Protein AF-A0A1C9WUI7-F1 (afdb_monomer)

Structure (mmCIF, N/CA/C/O backbone):
data_AF-A0A1C9WUI7-F1
#
_entry.id   AF-A0A1C9WUI7-F1
#
loop_
_atom_site.group_PDB
_atom_site.id
_atom_site.type_symbol
_atom_site.label_atom_id
_atom_site.label_alt_id
_atom_site.label_comp_id
_atom_site.label_asym_id
_atom_site.label_entity_id
_atom_site.label_seq_id
_atom_site.pdbx_PDB_ins_code
_atom_site.Cartn_x
_atom_site.Cartn_y
_atom_site.Cartn_z
_atom_site.occupancy
_atom_site.B_iso_or_equiv
_atom_site.auth_seq_id
_atom_site.auth_comp_id
_atom_site.auth_asym_id
_atom_site.auth_atom_id
_atom_site.pdbx_PDB_model_num
ATOM 1 N N . MET A 1 1 ? -8.810 12.850 -20.501 1.00 40.69 1 MET A N 1
ATOM 2 C CA . MET A 1 1 ? -8.875 13.573 -19.213 1.00 40.69 1 MET A CA 1
ATOM 3 C C . MET A 1 1 ? -8.664 12.548 -18.110 1.00 40.69 1 MET A C 1
ATOM 5 O O . MET A 1 1 ? -9.476 11.632 -18.069 1.00 40.69 1 MET A O 1
ATOM 9 N N . PRO A 1 2 ? -7.599 12.599 -17.287 1.00 42.12 2 PRO A N 1
ATOM 10 C CA . PRO A 1 2 ? -7.537 11.734 -16.117 1.00 42.12 2 PRO A CA 1
ATOM 11 C C . PRO A 1 2 ? -8.614 12.229 -15.149 1.00 42.12 2 PRO A C 1
ATOM 13 O O . PRO A 1 2 ? -8.594 13.376 -14.707 1.00 42.12 2 PRO A O 1
ATOM 16 N N . THR A 1 3 ? -9.630 11.407 -14.921 1.00 42.38 3 THR A N 1
ATOM 17 C CA . THR A 1 3 ? -10.683 11.660 -13.937 1.00 42.38 3 THR A CA 1
ATOM 18 C C . THR A 1 3 ? -10.031 11.786 -12.560 1.00 42.38 3 THR A C 1
ATOM 20 O O . THR A 1 3 ? -9.106 11.020 -12.276 1.00 42.38 3 THR A O 1
ATOM 23 N N . PRO A 1 4 ? -10.466 12.720 -11.694 1.00 50.41 4 PRO A N 1
ATOM 24 C CA . PRO A 1 4 ? -9.971 12.763 -10.329 1.00 50.41 4 PRO A CA 1
ATOM 25 C C . PRO A 1 4 ? -10.419 11.466 -9.660 1.00 50.41 4 PRO A C 1
ATOM 27 O O . PRO A 1 4 ? -11.589 11.316 -9.304 1.00 50.41 4 PRO A O 1
ATOM 30 N N . ALA A 1 5 ? -9.502 10.503 -9.549 1.00 55.53 5 ALA A N 1
ATOM 31 C CA . ALA A 1 5 ? -9.649 9.406 -8.615 1.00 55.53 5 ALA A CA 1
ATOM 32 C C . ALA A 1 5 ? -9.972 10.069 -7.279 1.00 55.53 5 ALA A C 1
ATOM 34 O O . ALA A 1 5 ? -9.204 10.897 -6.789 1.00 55.53 5 ALA A O 1
ATOM 35 N N . THR A 1 6 ? -11.183 9.832 -6.792 1.00 56.62 6 THR A N 1
ATOM 36 C CA . THR A 1 6 ? -11.703 10.432 -5.573 1.00 56.62 6 THR A CA 1
ATOM 37 C C . THR A 1 6 ? -10.657 10.184 -4.491 1.00 56.62 6 THR A C 1
ATOM 39 O O . THR A 1 6 ? -10.330 9.027 -4.230 1.00 56.62 6 THR A O 1
ATOM 42 N N . ASP A 1 7 ? -10.059 11.249 -3.944 1.00 74.00 7 ASP A N 1
ATOM 43 C CA . ASP A 1 7 ? -8.966 11.180 -2.958 1.00 74.00 7 ASP A CA 1
ATOM 44 C C . ASP A 1 7 ? -9.536 10.758 -1.592 1.00 74.00 7 ASP A C 1
ATOM 46 O O . ASP A 1 7 ? -9.456 11.463 -0.588 1.00 74.00 7 ASP A O 1
ATOM 50 N N . GLU A 1 8 ? -10.250 9.633 -1.593 1.00 89.25 8 GLU A N 1
ATOM 51 C CA . GLU A 1 8 ? -10.977 9.098 -0.463 1.00 89.25 8 GLU A CA 1
ATOM 52 C C . GLU A 1 8 ? -9.971 8.719 0.621 1.00 89.25 8 GLU A C 1
ATOM 54 O O . GLU A 1 8 ? -9.050 7.920 0.415 1.00 89.25 8 GLU A O 1
ATOM 59 N N . LEU A 1 9 ? -10.146 9.341 1.785 1.00 93.06 9 LEU A N 1
ATOM 60 C CA . LEU A 1 9 ? -9.285 9.168 2.940 1.00 93.06 9 LEU A CA 1
ATOM 61 C C . LEU A 1 9 ? -9.845 8.082 3.850 1.00 93.06 9 LEU A C 1
ATOM 63 O O . LEU A 1 9 ? -10.773 8.304 4.625 1.00 93.06 9 LEU A O 1
ATOM 67 N N . LEU A 1 10 ? -9.200 6.928 3.812 1.00 94.38 10 LEU A N 1
ATOM 68 C CA . LEU A 1 10 ? -9.575 5.744 4.561 1.00 94.38 10 LEU A CA 1
ATOM 69 C C . LEU A 1 10 ? -8.911 5.709 5.932 1.00 94.38 10 LEU A C 1
ATOM 71 O O . LEU A 1 10 ? -7.761 6.112 6.129 1.00 94.38 10 LEU A O 1
ATOM 75 N N . THR A 1 11 ? -9.616 5.151 6.900 1.00 95.75 11 THR A N 1
ATOM 76 C CA . THR A 1 11 ? -9.042 4.697 8.160 1.00 95.75 11 THR A CA 1
ATOM 77 C C . THR A 1 11 ? -8.180 3.452 7.948 1.00 95.75 11 THR A C 1
ATOM 79 O O . THR A 1 11 ? -8.301 2.711 6.974 1.00 95.75 11 THR A O 1
ATOM 82 N N . VAL A 1 12 ? -7.347 3.147 8.944 1.00 95.00 12 VAL A N 1
ATOM 83 C CA . VAL A 1 12 ? -6.556 1.906 8.973 1.00 95.00 12 VAL A CA 1
ATOM 84 C C . VAL A 1 12 ? -7.441 0.653 8.870 1.00 95.00 12 VAL A C 1
ATOM 86 O O . VAL A 1 12 ? -7.015 -0.339 8.288 1.00 95.00 12 VAL A O 1
ATOM 89 N N . ARG A 1 13 ? -8.660 0.674 9.432 1.00 95.88 13 ARG A N 1
ATOM 90 C CA . ARG A 1 13 ? -9.582 -0.475 9.387 1.00 95.88 13 ARG A CA 1
ATOM 91 C C . ARG A 1 13 ? -10.177 -0.678 7.995 1.00 95.88 13 ARG A C 1
ATOM 93 O O . ARG A 1 13 ? -10.226 -1.812 7.527 1.00 95.88 13 ARG A O 1
ATOM 100 N N . GLU A 1 14 ? -10.589 0.397 7.333 1.00 95.88 14 GLU A N 1
ATOM 101 C CA . GLU A 1 14 ? -11.108 0.329 5.961 1.00 95.88 14 GLU A CA 1
ATOM 102 C C . GLU A 1 14 ? -10.012 -0.130 4.995 1.00 95.88 14 GLU A C 1
ATOM 104 O O . GLU A 1 14 ? -10.209 -1.089 4.251 1.00 95.88 14 GLU A O 1
ATOM 109 N N . ALA A 1 15 ? -8.809 0.446 5.100 1.00 94.56 15 ALA A N 1
ATOM 110 C CA . ALA A 1 15 ? -7.654 0.018 4.314 1.00 94.56 15 ALA A CA 1
ATOM 111 C C . ALA A 1 15 ? -7.313 -1.469 4.522 1.00 94.56 15 ALA A C 1
ATOM 113 O O . ALA A 1 15 ? -7.044 -2.191 3.564 1.00 94.56 15 ALA A O 1
ATOM 114 N N . ALA A 1 16 ? -7.363 -1.950 5.768 1.00 95.06 16 ALA A N 1
ATOM 115 C CA . ALA A 1 16 ? -7.131 -3.356 6.096 1.00 95.06 16 ALA A CA 1
ATOM 116 C C . ALA A 1 16 ? -8.182 -4.286 5.472 1.00 95.06 16 ALA A C 1
ATOM 118 O O . ALA A 1 16 ? -7.839 -5.366 4.995 1.00 95.06 16 ALA A O 1
ATOM 119 N N . THR A 1 17 ? -9.440 -3.845 5.439 1.00 94.88 17 THR A N 1
ATOM 120 C CA . THR A 1 17 ? -10.551 -4.588 4.831 1.00 94.88 17 THR A CA 1
ATOM 121 C C . THR A 1 17 ? -10.354 -4.723 3.323 1.00 94.88 17 THR A C 1
ATOM 123 O O . THR A 1 17 ? -10.473 -5.822 2.787 1.00 94.88 17 THR A O 1
ATOM 126 N N . ILE A 1 18 ? -9.974 -3.632 2.652 1.00 92.31 18 ILE A N 1
ATOM 127 C CA . ILE A 1 18 ? -9.711 -3.610 1.205 1.00 92.31 18 ILE A CA 1
ATOM 128 C C . ILE A 1 18 ? -8.530 -4.518 0.852 1.00 92.31 18 ILE A C 1
ATOM 130 O O . ILE A 1 18 ? -8.642 -5.368 -0.026 1.00 92.31 18 ILE A O 1
ATOM 134 N N . LEU A 1 19 ? -7.420 -4.385 1.580 1.00 90.06 19 LEU A N 1
ATOM 135 C CA . LEU A 1 19 ? -6.217 -5.190 1.361 1.00 90.06 19 LEU A CA 1
ATOM 136 C C . LEU A 1 19 ? -6.347 -6.640 1.862 1.00 90.06 19 LEU A C 1
ATOM 138 O O . LEU A 1 19 ? -5.440 -7.436 1.635 1.00 90.06 19 LEU A O 1
ATOM 142 N N . ARG A 1 20 ? -7.435 -6.984 2.569 1.00 91.75 20 ARG A N 1
ATOM 143 C CA . ARG A 1 20 ? -7.653 -8.288 3.224 1.00 91.75 20 ARG A CA 1
ATOM 144 C C . ARG A 1 20 ? -6.504 -8.703 4.154 1.00 91.75 20 ARG A C 1
ATOM 146 O O . ARG A 1 20 ? -6.108 -9.865 4.201 1.00 91.75 20 ARG A O 1
ATOM 153 N N . VAL A 1 21 ? -5.973 -7.752 4.920 1.00 92.88 21 VAL A N 1
ATOM 154 C CA . VAL A 1 21 ? -4.904 -7.981 5.910 1.00 92.88 21 VAL A CA 1
ATOM 155 C C . VAL A 1 21 ? -5.332 -7.524 7.300 1.00 92.88 21 VAL A C 1
ATOM 157 O O . VAL A 1 21 ? -6.347 -6.856 7.478 1.00 92.88 21 VAL A O 1
ATOM 160 N N . SER A 1 22 ? -4.533 -7.836 8.320 1.00 95.69 22 SER A N 1
ATOM 161 C CA . SER A 1 22 ? -4.772 -7.299 9.660 1.00 95.69 22 SER A CA 1
ATOM 162 C C . SER A 1 22 ? -4.494 -5.783 9.727 1.00 95.69 22 SER A C 1
ATOM 164 O O . SER A 1 22 ? -3.540 -5.305 9.102 1.00 95.69 22 SER A O 1
ATOM 166 N N . PRO A 1 23 ? -5.231 -5.010 10.552 1.00 95.75 23 PRO A N 1
ATOM 167 C CA . PRO A 1 23 ? -4.937 -3.593 10.790 1.00 95.75 23 PRO A CA 1
ATOM 168 C C . PRO A 1 23 ? -3.498 -3.336 11.255 1.00 95.75 23 PRO A C 1
ATOM 170 O O . PRO A 1 23 ? -2.917 -2.301 10.935 1.00 95.75 23 PRO A O 1
ATOM 173 N N . GLU A 1 24 ? -2.894 -4.283 11.981 1.00 95.69 24 GLU A N 1
ATOM 174 C CA . GLU A 1 24 ? -1.496 -4.169 12.408 1.00 95.69 24 GLU A CA 1
ATOM 175 C C . GLU A 1 24 ? -0.516 -4.272 11.236 1.00 95.69 24 GLU A C 1
ATOM 177 O O . GLU A 1 24 ? 0.488 -3.564 11.217 1.00 95.69 24 GLU A O 1
ATOM 182 N N . SER A 1 25 ? -0.826 -5.071 10.211 1.00 94.62 25 SER A N 1
ATOM 183 C CA . SER A 1 25 ? -0.016 -5.126 8.988 1.00 94.62 25 SER A CA 1
ATOM 184 C C . SER A 1 25 ? -0.041 -3.798 8.236 1.00 94.62 25 SER A C 1
ATOM 186 O O . SER A 1 25 ? 0.999 -3.349 7.755 1.00 94.62 25 SER A O 1
ATOM 188 N N . VAL A 1 26 ? -1.195 -3.125 8.199 1.00 94.81 26 VAL A N 1
ATOM 189 C CA . VAL A 1 26 ? -1.310 -1.773 7.630 1.00 94.81 26 VAL A CA 1
ATOM 190 C C . VAL A 1 26 ? -0.469 -0.781 8.437 1.00 94.81 26 VAL A C 1
ATOM 192 O O . V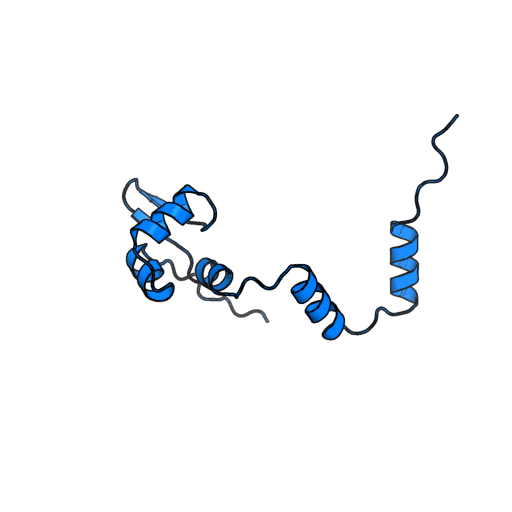AL A 1 26 ? 0.349 -0.069 7.860 1.00 94.81 26 VAL A O 1
ATOM 195 N N . ARG A 1 27 ? -0.576 -0.776 9.776 1.00 94.06 27 ARG A N 1
ATOM 196 C CA . ARG A 1 27 ? 0.263 0.089 10.633 1.00 94.06 27 ARG A CA 1
ATOM 197 C C . ARG A 1 27 ? 1.751 -0.176 10.440 1.00 94.06 27 ARG A C 1
ATOM 199 O O . ARG A 1 27 ? 2.527 0.773 10.404 1.00 94.06 27 ARG A O 1
ATOM 206 N N . ARG A 1 28 ? 2.152 -1.444 10.304 1.00 94.31 28 ARG A N 1
ATOM 207 C CA . ARG A 1 28 ? 3.538 -1.835 10.025 1.00 94.31 28 ARG A CA 1
ATOM 208 C C . ARG A 1 28 ? 4.022 -1.247 8.701 1.00 94.31 28 ARG A C 1
ATOM 210 O O . ARG A 1 28 ? 5.094 -0.658 8.689 1.00 94.31 28 ARG A O 1
ATOM 217 N N . ARG A 1 29 ? 3.235 -1.348 7.625 1.00 92.00 29 ARG A N 1
ATOM 218 C CA . ARG A 1 29 ? 3.572 -0.760 6.314 1.00 92.00 29 ARG A CA 1
ATOM 219 C C . ARG A 1 29 ? 3.696 0.764 6.372 1.00 92.00 29 ARG A C 1
ATOM 221 O O . ARG A 1 29 ? 4.667 1.310 5.866 1.00 92.00 29 ARG A O 1
ATOM 228 N N . VAL A 1 30 ? 2.790 1.437 7.084 1.00 93.25 30 VAL A N 1
ATOM 229 C CA . VAL A 1 30 ? 2.876 2.891 7.313 1.00 93.25 30 VAL A CA 1
ATOM 230 C C . VAL A 1 30 ? 4.134 3.266 8.106 1.00 93.25 30 VAL A C 1
ATOM 232 O O . VAL A 1 30 ? 4.827 4.212 7.749 1.00 93.25 30 VAL A O 1
ATOM 235 N N . ARG A 1 31 ? 4.468 2.525 9.173 1.00 92.38 31 ARG A N 1
ATOM 236 C CA . ARG A 1 31 ? 5.704 2.745 9.952 1.00 92.38 31 ARG A CA 1
ATOM 237 C C . ARG A 1 31 ? 6.966 2.488 9.124 1.00 92.38 31 ARG A C 1
ATOM 239 O O . ARG A 1 31 ? 7.948 3.192 9.315 1.00 92.38 31 ARG A O 1
ATOM 246 N N . ALA A 1 32 ? 6.926 1.505 8.226 1.00 91.12 32 ALA A N 1
ATOM 247 C CA . ALA A 1 32 ? 8.016 1.172 7.313 1.00 91.12 32 ALA A CA 1
ATOM 248 C C . ALA A 1 32 ? 8.135 2.140 6.120 1.00 91.12 32 ALA A C 1
ATOM 250 O O . ALA A 1 32 ? 9.080 2.026 5.350 1.00 91.12 32 ALA A O 1
ATOM 251 N N . GLY A 1 33 ? 7.181 3.062 5.940 1.00 89.75 33 GLY A N 1
ATOM 252 C CA . GLY A 1 33 ? 7.156 4.009 4.822 1.00 89.75 33 GLY A CA 1
ATOM 253 C C . GLY A 1 33 ? 6.686 3.420 3.488 1.00 89.75 33 GLY A C 1
ATOM 254 O O . GLY A 1 33 ? 6.600 4.153 2.511 1.00 89.75 33 GLY A O 1
ATOM 255 N N . SER A 1 34 ? 6.333 2.132 3.438 1.00 89.50 34 SER A N 1
ATOM 256 C CA . SER A 1 34 ? 5.863 1.465 2.213 1.00 89.50 34 SER A C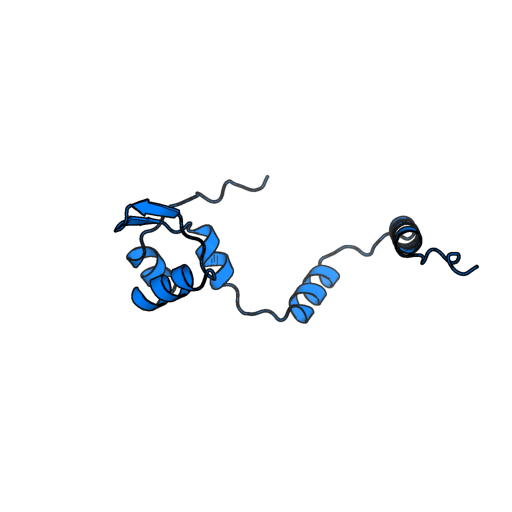A 1
ATOM 257 C C . SER A 1 34 ? 4.388 1.712 1.893 1.00 89.50 34 SER A C 1
ATOM 259 O O . SER A 1 34 ? 3.918 1.326 0.829 1.00 89.50 34 SER A O 1
ATOM 261 N N . LEU A 1 35 ? 3.650 2.347 2.805 1.00 91.81 35 LEU A N 1
ATOM 262 C CA . LEU A 1 35 ? 2.298 2.846 2.571 1.00 91.81 35 LEU A CA 1
ATOM 263 C C . LEU A 1 35 ? 2.217 4.296 3.064 1.00 91.81 35 LEU A C 1
ATOM 265 O O . LEU A 1 35 ? 2.285 4.514 4.281 1.00 91.81 35 LEU A O 1
ATOM 269 N N . PRO A 1 36 ? 2.077 5.279 2.157 1.00 92.19 36 PRO A N 1
ATOM 270 C CA . PRO A 1 36 ? 1.867 6.669 2.530 1.00 92.19 36 PRO A CA 1
ATOM 271 C C . PRO A 1 36 ? 0.623 6.839 3.406 1.00 92.19 36 PRO A C 1
ATOM 273 O O . PRO A 1 36 ? -0.400 6.177 3.220 1.00 92.19 36 PRO A O 1
ATOM 276 N N . ALA A 1 37 ? 0.711 7.728 4.395 1.00 93.88 37 ALA A N 1
ATOM 277 C CA . ALA A 1 37 ? -0.424 8.051 5.246 1.00 93.88 37 ALA A CA 1
ATOM 278 C C . ALA A 1 37 ? -0.334 9.472 5.812 1.00 93.88 37 ALA A C 1
ATOM 280 O O . ALA A 1 37 ? 0.724 9.922 6.254 1.00 93.88 37 ALA A O 1
ATOM 281 N N . CYS A 1 38 ? -1.476 10.150 5.880 1.00 92.19 38 CYS A N 1
ATOM 282 C CA . CYS A 1 38 ? -1.628 11.449 6.519 1.00 92.19 38 CYS A CA 1
ATOM 283 C C . CYS A 1 38 ? -1.942 11.265 8.008 1.00 92.19 38 CYS A C 1
ATOM 285 O O . CYS A 1 38 ? -2.932 10.628 8.381 1.00 92.19 38 CYS A O 1
ATOM 287 N N . ARG A 1 39 ? -1.116 11.842 8.885 1.00 91.00 39 ARG A N 1
ATOM 288 C CA . ARG A 1 39 ? -1.384 11.883 10.330 1.00 91.00 39 ARG A CA 1
ATOM 289 C C . ARG A 1 39 ? -2.192 13.135 10.652 1.00 91.00 39 ARG A C 1
ATOM 291 O O . ARG A 1 39 ? -1.684 14.238 10.511 1.00 91.00 39 ARG A O 1
ATOM 298 N N . LEU A 1 40 ? -3.431 12.951 11.101 1.00 86.56 40 LEU A N 1
ATOM 299 C CA . LEU A 1 40 ? -4.298 14.043 11.558 1.00 86.56 40 LEU A CA 1
ATOM 300 C C . LEU A 1 40 ? -4.114 14.316 13.058 1.00 86.56 40 LEU A C 1
ATOM 302 O O . LEU A 1 40 ? -4.297 15.434 13.521 1.00 86.56 40 LEU A O 1
ATOM 306 N N . SER A 1 41 ? -3.752 13.287 13.829 1.00 85.56 41 SER A N 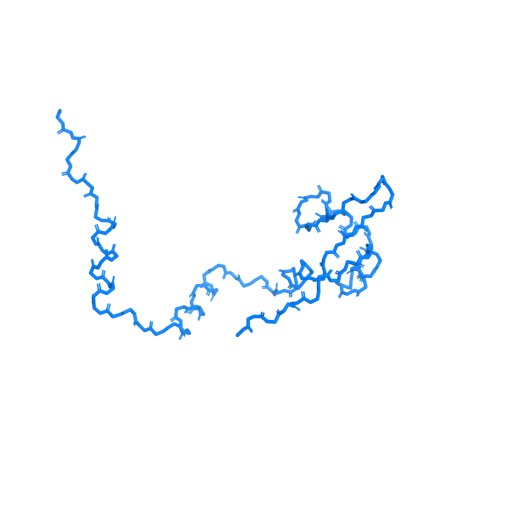1
ATOM 307 C CA . SER A 1 41 ? -3.382 13.395 15.244 1.00 85.56 41 SER A CA 1
ATOM 308 C C . SER A 1 41 ? -2.513 12.204 15.656 1.00 85.56 41 SER A C 1
ATOM 310 O O . SER A 1 41 ? -2.287 11.288 14.863 1.00 85.56 41 SER A O 1
ATOM 312 N N . GLN A 1 42 ? -2.075 12.155 16.920 1.00 81.00 42 GLN A N 1
ATOM 313 C CA . GLN A 1 42 ? -1.344 10.996 17.455 1.00 81.00 42 GLN A CA 1
ATOM 314 C C . GLN A 1 42 ? -2.116 9.669 17.318 1.00 81.00 42 GLN A C 1
ATOM 316 O O . GLN A 1 42 ? -1.502 8.605 17.275 1.00 81.00 42 GLN A O 1
ATOM 321 N N . ARG A 1 43 ? -3.456 9.712 17.251 1.00 83.81 43 ARG A N 1
ATOM 322 C CA . ARG A 1 43 ? -4.321 8.517 17.198 1.00 83.81 43 ARG A CA 1
ATOM 323 C C . ARG A 1 43 ? -5.098 8.380 15.888 1.00 83.81 43 ARG A C 1
ATOM 325 O O . ARG A 1 43 ? -5.730 7.348 15.673 1.00 83.81 43 ARG A O 1
ATOM 332 N N . ALA A 1 44 ? -5.063 9.391 15.020 1.00 88.25 44 ALA A N 1
ATOM 333 C CA . ALA A 1 44 ? -5.827 9.421 13.779 1.00 88.25 44 ALA A CA 1
ATOM 334 C C . ALA A 1 44 ? -4.897 9.467 12.563 1.00 88.25 44 ALA A C 1
ATOM 336 O O . ALA A 1 44 ? -4.201 10.453 12.323 1.00 88.25 44 ALA A O 1
ATOM 337 N N . ILE A 1 45 ? -4.933 8.390 11.780 1.00 93.31 45 ILE A N 1
ATOM 338 C CA . ILE A 1 45 ? -4.218 8.247 10.511 1.00 93.31 45 ILE A CA 1
ATOM 339 C C . ILE A 1 45 ? -5.253 8.095 9.393 1.00 93.31 45 ILE A C 1
ATOM 341 O O . ILE A 1 45 ? -6.300 7.462 9.597 1.00 93.31 45 ILE A O 1
ATOM 345 N N . ARG A 1 46 ? -4.968 8.689 8.234 1.00 94.38 46 ARG A N 1
ATOM 346 C CA . ARG A 1 46 ? -5.723 8.529 6.993 1.00 94.38 46 ARG A CA 1
ATOM 347 C C . ARG A 1 46 ? -4.821 8.053 5.868 1.00 94.38 46 ARG A C 1
ATOM 349 O O . ARG A 1 46 ? -3.668 8.458 5.792 1.00 94.38 46 ARG A O 1
ATOM 356 N N . ILE A 1 47 ? -5.353 7.179 5.032 1.00 94.44 47 ILE A N 1
ATOM 357 C CA . ILE A 1 47 ? -4.656 6.552 3.913 1.00 94.44 47 ILE A CA 1
ATOM 358 C C . ILE A 1 47 ? -5.475 6.853 2.668 1.00 94.44 47 ILE A C 1
ATOM 360 O O . ILE A 1 47 ? -6.690 6.663 2.691 1.00 94.44 47 ILE A O 1
ATOM 364 N N . ARG A 1 48 ? -4.843 7.330 1.598 1.00 93.12 48 ARG A N 1
ATOM 365 C CA . ARG A 1 48 ? -5.568 7.571 0.351 1.00 93.12 48 ARG A CA 1
ATOM 366 C C . ARG A 1 48 ? -5.918 6.242 -0.297 1.00 93.12 48 ARG A C 1
ATOM 368 O O . ARG A 1 48 ? -5.088 5.336 -0.350 1.00 93.12 48 ARG A O 1
ATOM 375 N N . ARG A 1 49 ? -7.132 6.134 -0.834 1.00 90.88 49 ARG A N 1
ATOM 376 C CA . ARG A 1 49 ? -7.584 4.950 -1.578 1.00 90.88 49 ARG A CA 1
ATOM 377 C C . ARG A 1 49 ? -6.631 4.590 -2.724 1.00 90.88 49 ARG A C 1
ATOM 379 O O . ARG A 1 49 ? -6.334 3.408 -2.886 1.00 90.88 49 ARG A O 1
ATOM 386 N N . ALA A 1 50 ? -6.119 5.597 -3.433 1.00 88.38 50 ALA A N 1
ATOM 387 C CA . ALA A 1 50 ? -5.186 5.437 -4.550 1.00 88.38 50 ALA A CA 1
ATOM 388 C C . ALA A 1 50 ? -3.858 4.769 -4.145 1.00 88.38 50 ALA A C 1
ATOM 390 O O . ALA A 1 50 ? -3.317 3.968 -4.903 1.00 88.38 50 ALA A O 1
ATOM 391 N N . ASP A 1 51 ? -3.370 5.028 -2.926 1.00 88.88 51 ASP A N 1
ATOM 392 C CA . ASP A 1 51 ? -2.129 4.430 -2.411 1.00 88.88 51 ASP A CA 1
ATOM 393 C C . ASP A 1 51 ? -2.295 2.938 -2.055 1.00 88.88 51 ASP A C 1
ATOM 395 O O . ASP A 1 51 ? -1.312 2.226 -1.865 1.00 88.88 51 ASP A O 1
ATOM 399 N N . LEU A 1 52 ? -3.531 2.438 -1.933 1.00 88.00 52 LEU A N 1
ATOM 400 C CA . LEU A 1 52 ? -3.794 1.006 -1.736 1.00 88.00 52 LEU A CA 1
ATOM 401 C C . LEU A 1 52 ? -3.810 0.238 -3.058 1.00 88.00 52 LEU A C 1
ATOM 403 O O . LEU A 1 52 ? -3.422 -0.934 -3.096 1.00 88.00 52 LEU A O 1
ATOM 407 N N . ASP A 1 53 ? -4.260 0.882 -4.135 1.00 78.88 53 ASP A N 1
ATOM 408 C CA . ASP A 1 53 ? -4.355 0.257 -5.454 1.00 78.88 53 ASP A CA 1
ATOM 409 C C . ASP A 1 53 ? -2.960 -0.040 -6.023 1.00 78.88 53 ASP A C 1
ATOM 411 O O . ASP A 1 53 ? -2.745 -1.111 -6.586 1.00 78.88 53 ASP A O 1
ATOM 415 N N . THR A 1 54 ? -1.979 0.827 -5.756 1.00 73.50 54 THR A N 1
ATOM 416 C CA . THR A 1 54 ? -0.560 0.617 -6.105 1.00 73.50 54 THR A CA 1
ATOM 417 C C . THR A 1 54 ? 0.113 -0.517 -5.333 1.00 73.50 54 THR A C 1
ATOM 419 O O . THR A 1 54 ? 1.125 -1.045 -5.777 1.00 73.50 54 THR A O 1
ATOM 422 N N . ILE A 1 55 ? -0.430 -0.925 -4.183 1.00 71.94 55 ILE A N 1
ATOM 423 C CA . ILE A 1 55 ? 0.081 -2.080 -3.426 1.00 71.94 55 ILE A CA 1
ATOM 424 C C . ILE A 1 55 ? -0.564 -3.387 -3.898 1.00 71.94 55 ILE A C 1
ATOM 426 O O . ILE A 1 55 ? -0.022 -4.471 -3.686 1.00 71.94 55 ILE A O 1
ATOM 430 N N . THR A 1 56 ? -1.752 -3.290 -4.491 1.00 59.69 56 THR A N 1
ATOM 431 C CA . THR A 1 56 ? -2.539 -4.449 -4.927 1.00 59.69 56 THR A CA 1
ATOM 432 C C . THR A 1 56 ? -2.199 -4.859 -6.357 1.00 59.69 56 THR A C 1
ATOM 434 O O . THR A 1 56 ? -2.516 -5.977 -6.763 1.00 59.69 56 THR A O 1
ATOM 437 N N . THR A 1 57 ? -1.520 -3.999 -7.121 1.00 55.06 57 THR A N 1
ATOM 438 C CA . THR A 1 57 ? -0.891 -4.430 -8.366 1.00 55.06 57 THR A CA 1
ATOM 439 C C . THR A 1 57 ? 0.111 -5.538 -8.043 1.00 55.06 57 THR A C 1
ATOM 441 O O . THR A 1 57 ? 0.975 -5.325 -7.189 1.00 55.06 57 THR A O 1
ATOM 444 N N . PRO A 1 58 ? -0.018 -6.729 -8.659 1.00 55.16 58 PRO A N 1
ATOM 445 C CA . PRO A 1 58 ? 0.961 -7.789 -8.477 1.00 55.16 58 PRO A CA 1
ATOM 446 C C . PRO A 1 58 ? 2.356 -7.242 -8.783 1.00 55.16 58 PRO A C 1
ATOM 448 O O . PRO A 1 58 ? 2.486 -6.347 -9.620 1.00 55.16 58 PRO A O 1
ATOM 451 N N . ASP A 1 59 ? 3.361 -7.774 -8.085 1.00 57.28 59 ASP A N 1
ATOM 452 C CA . ASP A 1 59 ? 4.779 -7.472 -8.293 1.00 57.28 59 ASP A CA 1
ATOM 453 C C . ASP A 1 59 ? 5.175 -7.925 -9.705 1.00 57.28 59 ASP A C 1
ATOM 455 O O . ASP A 1 59 ? 5.660 -9.031 -9.941 1.00 57.28 59 ASP A O 1
ATOM 459 N N . GLU A 1 60 ? 4.823 -7.108 -10.690 1.00 62.97 60 GLU A N 1
ATOM 460 C CA . GLU A 1 60 ? 5.326 -7.221 -12.039 1.00 62.97 60 GLU A CA 1
ATOM 461 C C . GLU A 1 60 ? 6.787 -6.799 -11.941 1.00 62.97 60 GLU A C 1
ATOM 463 O O . GLU A 1 60 ? 7.085 -5.646 -11.625 1.00 62.97 60 GLU A O 1
ATOM 468 N N . SER A 1 61 ? 7.698 -7.751 -12.163 1.00 75.50 61 SER A N 1
ATOM 469 C CA . SER A 1 61 ? 9.126 -7.450 -12.262 1.00 75.50 61 SER A CA 1
ATOM 470 C C . SER A 1 61 ? 9.318 -6.216 -13.142 1.00 75.50 61 SER A C 1
ATOM 472 O O . SER A 1 61 ? 8.665 -6.100 -14.183 1.00 75.50 61 SER A O 1
ATOM 474 N N . LEU A 1 62 ? 10.228 -5.320 -12.749 1.00 73.00 62 LEU A N 1
ATOM 475 C CA . LEU A 1 62 ? 10.550 -4.114 -13.514 1.00 73.00 62 LEU A CA 1
ATOM 476 C C . LEU A 1 62 ? 10.764 -4.436 -15.005 1.00 73.00 62 LEU A C 1
ATOM 478 O O . LEU A 1 62 ? 10.277 -3.711 -15.865 1.00 73.00 62 LEU A O 1
ATOM 482 N N . GLU A 1 63 ? 11.396 -5.574 -15.296 1.00 71.12 63 GLU A N 1
ATOM 483 C CA . GLU A 1 63 ? 11.588 -6.121 -16.646 1.00 71.12 63 GLU A CA 1
ATOM 484 C C . GLU A 1 63 ? 10.273 -6.408 -17.386 1.00 71.12 63 GLU A C 1
ATOM 486 O O . GLU A 1 63 ? 10.094 -6.004 -18.534 1.00 71.12 63 GLU A O 1
ATOM 491 N N . ALA A 1 64 ? 9.318 -7.073 -16.733 1.00 75.19 64 ALA A N 1
ATOM 492 C CA . ALA A 1 64 ? 8.014 -7.374 -17.322 1.00 75.19 64 ALA A CA 1
ATOM 493 C C . ALA A 1 64 ? 7.205 -6.091 -17.565 1.00 75.19 64 ALA A C 1
ATOM 495 O O . ALA A 1 64 ? 6.578 -5.939 -18.616 1.00 75.19 64 ALA A O 1
ATOM 496 N N . HIS A 1 65 ? 7.307 -5.128 -16.645 1.00 77.88 65 HIS A N 1
ATOM 497 C CA . HIS A 1 65 ? 6.660 -3.831 -16.786 1.00 77.88 65 HIS A CA 1
ATOM 498 C C . HIS A 1 65 ? 7.243 -3.032 -17.958 1.00 77.88 65 HIS A C 1
ATOM 500 O O . HIS A 1 65 ? 6.500 -2.495 -18.782 1.00 77.88 65 HIS A O 1
ATOM 506 N N . ILE A 1 66 ? 8.574 -3.012 -18.088 1.00 82.06 66 ILE A N 1
ATOM 507 C CA . ILE A 1 66 ? 9.272 -2.406 -19.227 1.00 82.06 66 ILE A CA 1
ATOM 508 C C . ILE A 1 66 ? 8.836 -3.078 -20.532 1.00 82.06 66 ILE A C 1
ATOM 510 O O . ILE A 1 66 ? 8.454 -2.379 -21.469 1.00 82.06 66 ILE A O 1
ATOM 514 N N . ALA A 1 67 ? 8.822 -4.413 -20.596 1.00 82.50 67 ALA A N 1
ATOM 515 C CA . ALA A 1 67 ? 8.415 -5.149 -21.793 1.00 82.50 67 ALA A CA 1
ATOM 516 C C . ALA A 1 67 ? 6.978 -4.809 -22.219 1.00 82.50 67 ALA A C 1
ATOM 518 O O . ALA A 1 67 ? 6.704 -4.605 -23.403 1.00 82.50 67 ALA A O 1
ATOM 519 N N . LYS A 1 68 ? 6.067 -4.683 -21.251 1.00 82.12 68 LYS A N 1
ATOM 520 C CA . LYS A 1 68 ? 4.676 -4.296 -21.492 1.00 82.12 68 LYS A CA 1
ATOM 521 C C . LYS A 1 68 ? 4.551 -2.863 -22.008 1.00 82.12 68 LYS A C 1
ATOM 523 O O . LYS A 1 68 ? 3.790 -2.626 -22.946 1.00 82.12 68 LYS A O 1
ATOM 528 N N . LEU A 1 69 ? 5.303 -1.920 -21.435 1.00 84.06 69 LEU A N 1
ATOM 529 C CA . LEU A 1 69 ? 5.342 -0.535 -21.912 1.00 84.06 69 LEU A CA 1
ATOM 530 C C . LEU A 1 69 ? 5.908 -0.446 -23.332 1.00 84.06 69 LEU A C 1
ATOM 532 O O . LEU A 1 69 ? 5.333 0.251 -24.162 1.00 84.06 69 LEU A O 1
ATOM 536 N N . VAL A 1 70 ? 6.980 -1.183 -23.630 1.00 83.81 70 VAL A N 1
ATOM 537 C CA . VAL A 1 70 ? 7.574 -1.250 -24.974 1.00 83.81 70 VAL A CA 1
ATOM 538 C C . VAL A 1 70 ? 6.592 -1.850 -25.982 1.00 83.81 70 VAL A C 1
ATOM 540 O O . VAL A 1 70 ? 6.465 -1.321 -27.079 1.00 83.81 70 VAL A O 1
ATOM 543 N N . ALA A 1 71 ? 5.861 -2.907 -25.614 1.00 83.31 71 ALA A N 1
ATOM 544 C CA . ALA A 1 71 ? 4.870 -3.535 -26.490 1.00 83.31 71 ALA A CA 1
ATOM 545 C C . ALA A 1 71 ? 3.648 -2.639 -26.769 1.00 83.31 71 ALA A C 1
ATOM 547 O O . ALA A 1 71 ? 3.071 -2.702 -27.852 1.00 83.31 71 ALA A O 1
ATOM 548 N N . ALA A 1 72 ? 3.238 -1.823 -25.793 1.00 84.56 72 ALA A N 1
ATOM 549 C CA . ALA A 1 72 ? 2.114 -0.897 -25.932 1.00 84.56 72 ALA A CA 1
ATOM 550 C C . ALA A 1 72 ? 2.502 0.439 -26.593 1.00 84.56 72 ALA A C 1
ATOM 552 O O . ALA A 1 72 ? 1.625 1.164 -27.068 1.00 84.56 72 ALA A O 1
ATOM 553 N N . ALA A 1 73 ? 3.789 0.790 -26.603 1.00 81.00 73 ALA A N 1
ATOM 554 C CA . ALA A 1 73 ? 4.276 2.025 -27.196 1.00 81.00 73 ALA A CA 1
ATOM 555 C C . ALA A 1 73 ? 4.455 1.880 -28.720 1.00 81.00 73 ALA A C 1
ATOM 557 O O . ALA A 1 73 ? 5.008 0.881 -29.185 1.00 81.00 73 ALA A O 1
ATOM 558 N N . PRO A 1 74 ? 4.047 2.879 -29.527 1.00 74.31 74 PRO A N 1
ATOM 559 C CA . PRO A 1 74 ? 4.433 2.920 -30.932 1.00 74.31 74 PRO A CA 1
ATOM 560 C C . PRO A 1 74 ? 5.966 2.999 -31.045 1.00 74.31 74 PRO A C 1
ATOM 562 O O . PRO A 1 74 ? 6.604 3.626 -30.191 1.00 74.31 74 PRO A O 1
ATOM 565 N N . PRO A 1 75 ? 6.575 2.395 -32.084 1.00 79.19 75 PRO A N 1
ATOM 566 C CA . PRO A 1 75 ? 8.016 2.470 -32.268 1.00 79.19 75 PRO A CA 1
ATOM 567 C C . PRO A 1 75 ? 8.446 3.934 -32.355 1.00 79.19 75 PRO A C 1
ATOM 569 O O . PRO A 1 75 ? 7.779 4.754 -32.993 1.00 79.19 75 PRO A O 1
ATOM 572 N N . LEU A 1 76 ? 9.570 4.258 -31.714 1.00 79.31 76 LEU A N 1
ATOM 573 C CA . LEU A 1 76 ? 10.175 5.576 -31.849 1.00 79.31 76 LEU A CA 1
ATOM 574 C C . LEU A 1 76 ? 10.409 5.857 -33.333 1.00 79.31 76 LEU A C 1
ATOM 576 O O . LEU A 1 76 ? 10.968 5.030 -34.056 1.00 79.31 76 LEU A O 1
ATOM 580 N N . SER A 1 77 ? 10.002 7.041 -33.781 1.00 85.06 77 SER A N 1
ATOM 581 C CA . SER A 1 77 ? 10.341 7.487 -35.128 1.00 85.06 77 SER A CA 1
ATOM 582 C C . SER A 1 77 ? 11.868 7.561 -35.290 1.00 85.06 77 SER A C 1
ATOM 584 O O . SER A 1 77 ? 12.600 7.752 -34.304 1.00 85.06 77 SER A O 1
ATOM 586 N N . PRO A 1 78 ? 12.378 7.450 -36.528 1.00 83.56 78 PRO A N 1
ATOM 587 C CA . PRO A 1 78 ? 13.804 7.602 -36.802 1.00 83.56 78 PRO A CA 1
ATOM 588 C C . PRO A 1 78 ? 14.385 8.901 -36.218 1.00 83.56 78 PRO A C 1
ATOM 590 O O . PRO A 1 78 ? 15.441 8.873 -35.591 1.00 83.56 78 PRO A O 1
ATOM 593 N N . GLU A 1 79 ? 13.649 10.015 -36.312 1.00 85.31 79 GLU A N 1
ATOM 594 C CA . GLU A 1 79 ? 14.059 11.310 -35.750 1.00 85.31 79 GLU A CA 1
ATOM 595 C C . GLU A 1 79 ? 14.198 11.293 -34.221 1.00 85.31 79 GLU A C 1
ATOM 597 O O . GLU A 1 79 ? 15.142 11.871 -33.672 1.00 85.31 79 GLU A O 1
ATOM 602 N N . GLN A 1 80 ? 13.285 10.621 -33.512 1.00 83.69 80 GLN A N 1
ATOM 603 C CA . GLN A 1 80 ? 13.341 10.510 -32.051 1.00 83.69 80 GLN A CA 1
ATOM 604 C C . GLN A 1 80 ? 14.550 9.683 -31.605 1.00 83.69 80 GLN A C 1
ATOM 606 O O . GLN A 1 80 ? 15.265 10.088 -30.688 1.00 83.69 80 GLN A O 1
ATOM 611 N N . SER A 1 81 ? 14.818 8.572 -32.294 1.00 82.94 81 SER A N 1
ATOM 612 C CA . SER A 1 81 ? 15.975 7.712 -32.025 1.00 82.94 81 SER A CA 1
ATOM 613 C C . SER A 1 81 ? 17.295 8.467 -32.210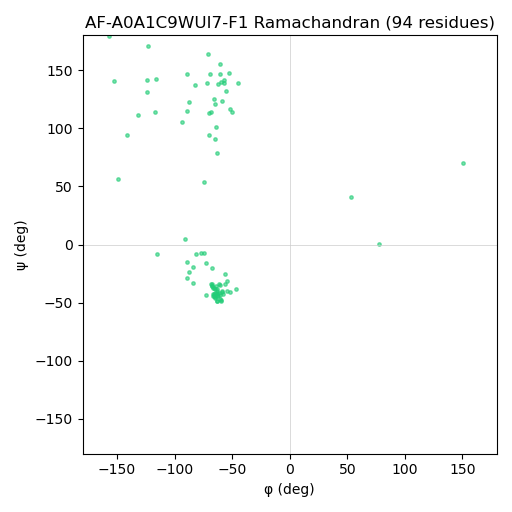 1.00 82.94 81 SER A C 1
ATOM 615 O O . SER A 1 81 ? 18.172 8.403 -31.348 1.00 82.94 81 SER A O 1
ATOM 617 N N . THR A 1 82 ? 17.418 9.260 -33.281 1.00 83.38 82 THR A N 1
ATOM 618 C CA . THR A 1 82 ? 18.596 10.107 -33.522 1.00 83.38 82 THR A CA 1
ATOM 619 C C . THR A 1 82 ? 18.786 11.153 -32.422 1.00 83.38 82 THR A C 1
ATOM 621 O O . THR A 1 82 ? 19.900 11.330 -31.929 1.00 83.38 82 THR A O 1
ATOM 624 N N . ARG A 1 83 ? 17.710 11.822 -31.986 1.00 83.81 83 ARG A N 1
ATOM 625 C CA . ARG A 1 83 ? 17.774 12.857 -30.940 1.00 83.81 83 ARG A CA 1
ATOM 626 C C . ARG A 1 83 ? 18.191 12.291 -29.581 1.00 83.81 83 ARG A C 1
ATOM 628 O O . ARG A 1 83 ? 19.001 12.897 -28.885 1.00 83.81 83 ARG A O 1
ATOM 635 N N . ILE A 1 84 ? 17.663 11.123 -29.225 1.00 83.25 84 ILE A N 1
ATOM 636 C CA . ILE A 1 84 ? 18.005 10.416 -27.986 1.00 83.25 84 ILE A CA 1
ATOM 637 C C . ILE A 1 84 ? 19.467 9.946 -28.022 1.00 83.25 84 ILE A C 1
ATOM 639 O O . ILE A 1 84 ? 20.203 10.167 -27.061 1.00 83.25 84 ILE A O 1
ATOM 643 N N . ALA A 1 85 ? 19.923 9.379 -29.143 1.00 81.62 85 ALA A N 1
ATOM 644 C CA . ALA A 1 85 ? 21.314 8.958 -29.312 1.00 81.62 85 ALA A CA 1
ATOM 645 C C . ALA A 1 85 ? 22.307 10.127 -29.178 1.00 81.62 85 ALA A C 1
ATOM 647 O O . ALA A 1 85 ? 23.392 9.958 -28.625 1.00 81.62 85 ALA A O 1
ATOM 648 N N . MET A 1 86 ? 21.932 11.326 -29.637 1.00 83.38 86 MET A N 1
ATOM 649 C CA . MET A 1 86 ? 22.739 12.535 -29.443 1.00 83.38 86 MET A CA 1
ATOM 650 C C . MET A 1 86 ? 22.841 12.947 -27.970 1.00 83.38 86 MET A C 1
ATOM 652 O O . MET A 1 86 ? 23.910 13.382 -27.549 1.00 83.38 86 MET A O 1
ATOM 656 N N . LEU A 1 87 ? 21.7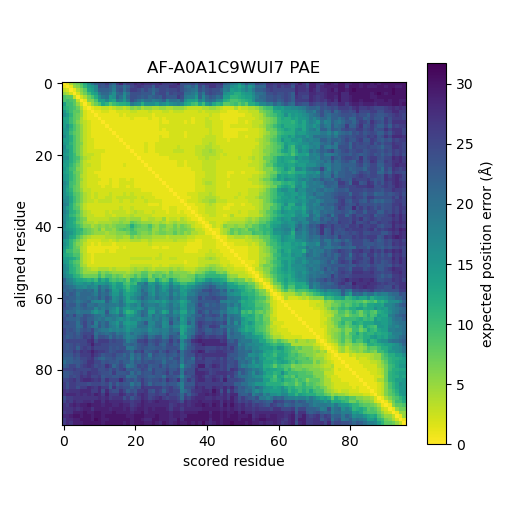67 12.789 -27.187 1.00 83.44 87 LEU A N 1
ATOM 657 C CA . LEU A 1 87 ? 21.744 13.120 -25.756 1.00 83.44 87 LEU A CA 1
ATOM 658 C C . LEU A 1 87 ? 22.633 12.193 -24.917 1.00 83.44 87 LEU A C 1
ATOM 660 O O . LEU A 1 87 ? 23.251 12.641 -23.957 1.00 83.44 87 LEU A O 1
ATOM 664 N N . PHE A 1 88 ? 22.698 10.911 -25.284 1.00 78.62 88 PHE A N 1
ATOM 665 C CA . PHE A 1 88 ? 23.503 9.903 -24.587 1.00 78.62 88 PHE A CA 1
ATOM 666 C C . PHE A 1 88 ? 24.925 9.759 -25.137 1.00 78.62 88 PHE A C 1
ATOM 668 O O . PHE A 1 88 ? 25.674 8.890 -24.684 1.00 78.62 88 PHE A O 1
ATOM 67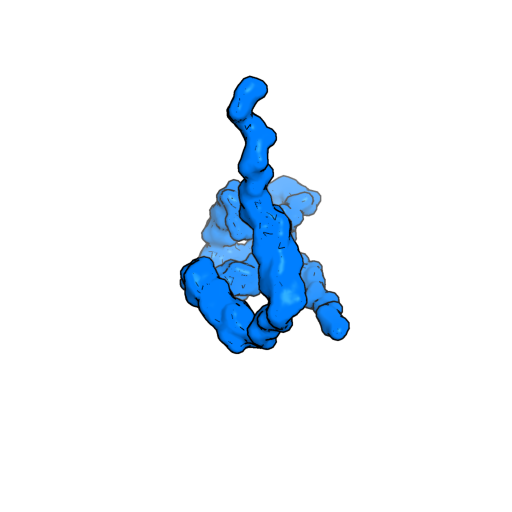5 N N . ARG A 1 89 ? 25.329 10.592 -26.106 1.00 77.62 89 ARG A N 1
ATOM 676 C CA . ARG A 1 89 ? 26.698 10.558 -26.617 1.00 77.62 89 ARG A CA 1
ATOM 677 C C . ARG A 1 89 ? 27.651 10.990 -25.494 1.00 77.62 89 ARG A C 1
ATOM 679 O O . ARG A 1 89 ? 27.482 12.085 -24.957 1.00 77.62 89 ARG A O 1
ATOM 686 N N . PRO A 1 90 ? 28.665 10.183 -25.140 1.00 62.75 90 PRO A N 1
ATOM 687 C CA . PRO A 1 90 ? 29.651 10.611 -24.162 1.00 62.75 90 PRO A CA 1
ATOM 688 C C . PRO A 1 90 ? 30.390 11.835 -24.709 1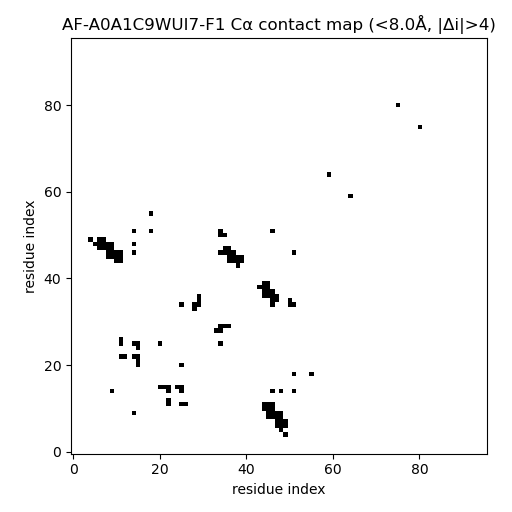.00 62.75 90 PRO A C 1
ATOM 690 O O . PRO A 1 90 ? 30.755 11.870 -25.890 1.00 62.75 90 PRO A O 1
ATOM 693 N N . VAL A 1 91 ? 30.624 12.833 -23.854 1.00 59.62 91 VAL A N 1
ATOM 694 C CA . VAL A 1 91 ? 31.560 13.924 -24.148 1.00 59.62 91 VAL A CA 1
ATOM 695 C C . VAL A 1 91 ? 32.950 13.296 -24.231 1.00 59.62 91 VAL A C 1
ATOM 697 O O . VAL A 1 91 ? 33.636 13.115 -23.229 1.00 59.62 91 VAL A O 1
ATOM 700 N N . ALA A 1 92 ? 33.347 12.882 -25.432 1.00 55.91 92 ALA 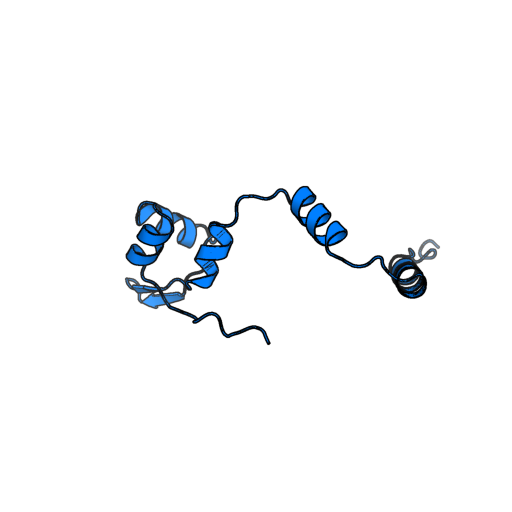A N 1
ATOM 701 C CA . ALA A 1 92 ? 34.712 12.473 -25.709 1.00 55.91 92 ALA A CA 1
ATOM 702 C C . ALA A 1 92 ? 35.585 13.733 -25.669 1.00 55.91 92 ALA A C 1
ATOM 704 O O . ALA A 1 92 ? 35.658 14.469 -26.649 1.00 55.91 92 ALA A O 1
ATOM 705 N N . GLY A 1 93 ? 36.188 14.007 -24.511 1.00 57.25 93 GLY A N 1
ATOM 706 C CA . GLY A 1 93 ? 37.136 15.108 -24.350 1.00 57.25 93 GLY A CA 1
ATOM 707 C C . GLY A 1 93 ? 37.165 15.704 -22.947 1.00 57.25 93 GLY A C 1
ATOM 708 O O . GLY A 1 93 ? 36.739 16.835 -22.759 1.00 57.25 93 GLY A O 1
ATOM 709 N N . ALA A 1 94 ? 37.689 14.959 -21.973 1.00 53.34 94 ALA A N 1
ATOM 710 C CA . ALA A 1 94 ? 38.200 15.520 -20.720 1.00 53.34 94 ALA A CA 1
ATOM 711 C C . ALA A 1 94 ? 39.352 14.650 -20.190 1.00 53.34 94 ALA A C 1
ATOM 713 O O . ALA A 1 94 ? 39.301 14.116 -19.088 1.00 53.34 94 ALA A O 1
ATOM 714 N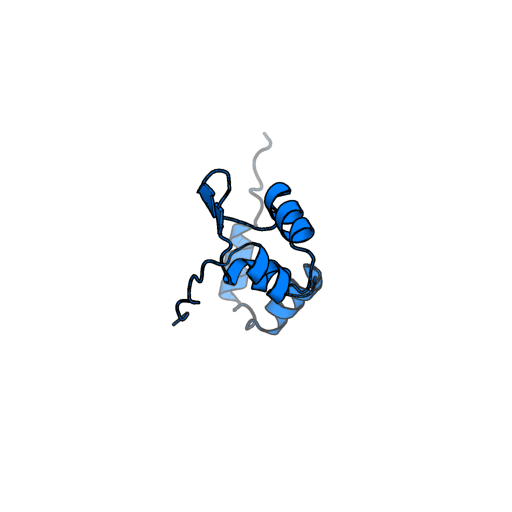 N . THR A 1 95 ? 40.380 14.468 -21.017 1.00 51.12 95 THR A N 1
ATOM 715 C CA . THR A 1 95 ? 41.709 14.029 -20.575 1.00 51.12 95 THR A CA 1
ATOM 716 C C . THR A 1 95 ? 42.753 14.779 -21.391 1.00 51.12 95 THR A C 1
ATOM 718 O O . THR A 1 95 ? 43.068 14.368 -22.508 1.00 51.12 95 THR A O 1
ATOM 721 N N . ALA A 1 96 ? 43.223 15.893 -20.839 1.00 47.44 96 ALA A N 1
ATOM 722 C CA . ALA A 1 96 ? 44.574 16.436 -20.969 1.00 47.44 96 ALA A CA 1
ATOM 723 C C . ALA A 1 96 ? 44.717 17.560 -19.938 1.00 47.44 96 ALA A C 1
ATOM 725 O O . ALA A 1 96 ? 43.858 18.470 -19.960 1.00 47.44 96 ALA A O 1
#

Sequence (96 aa):
MPTPATDELLTVREAATILRVSPESVRRRVRAGSLPACRLSQRAIRIRRADLDTITTPDESLEAHIAKLVAAAPPLSPEQSTRIAMLFRPVAGATA

Solvent-accessible surface area (backbone atoms only — not comparable to full-atom values): 6044 Å² total; per-residue (Å²): 129,87,72,81,73,71,81,46,70,31,44,58,64,56,50,12,61,76,71,70,49,56,47,64,58,48,52,50,32,41,74,70,63,78,32,76,65,50,72,81,49,101,88,40,56,32,29,47,52,68,65,50,54,71,69,67,52,74,93,62,50,70,67,58,49,49,51,50,51,58,71,73,44,79,79,76,49,72,70,55,52,53,54,52,53,62,70,70,51,76,81,87,80,88,85,133

Nearest PDB structures (foldseek):
  4j2n-assembly1_A  TM=9.152E-01  e=4.274E-03  Pukovnikvirus pukovnik
  6ama-assembly1_A  TM=8.771E-01  e=6.283E-03  Streptomyces venezuelae
  6ama-assembly1_B  TM=7.797E-01  e=3.100E-03  Streptomyces venezuelae
  6amk-assembly1_A  TM=8.874E-01  e=1.872E-02  Streptomyces venezuelae
  5i44-assembly1_D  TM=7.184E-01  e=1.120E-02  Bacillus subtilis subsp. subtilis str. 168

Foldseek 3Di:
DPDPPPQDWDWLVVLCVVLVHDSVVSVVCCVVVVFDWDDPDPPTITGGPVSSVVVVPPPCDPVNVVVVCVVPDDDDDPVRVVVVCVVPDDPPDDDD

pLDDT: mean 80.72, std 14.74, range [40.69, 95.88]

Mean predicted aligned error: 14.14 Å

Radius of gyration: 21.41 Å; Cα contacts (8 Å, |Δi|>4): 67; chains: 1; bounding box: 56×25×54 Å

Secondary structure (DSSP, 8-state):
--------EE-HHHHHHHHTS-HHHHHHHHHTTSS--EESSSS-EEEEHHHHHHHHS----HHHHHHHHHHHSPPPPHHHHHHHHHHT--------